Protein AF-A0AA42B643-F1 (afdb_monomer)

pLDDT: mean 81.71, std 16.66, range [45.47, 95.75]

InterPro domains:
  IPR047937 EexN-like lipoprotein [NF033894] (2-63)

Structure (mmCIF, N/CA/C/O backbone):
data_AF-A0AA42B643-F1
#
_entry.id   AF-A0AA42B643-F1
#
loop_
_atom_site.group_PDB
_atom_site.id
_atom_site.type_symbol
_atom_site.label_atom_id
_atom_site.label_alt_id
_atom_site.label_comp_id
_atom_site.label_asym_id
_atom_site.label_entity_id
_atom_site.label_seq_id
_atom_site.pdbx_PDB_ins_code
_atom_site.Cartn_x
_atom_site.Cartn_y
_atom_site.Cartn_z
_atom_site.occupancy
_atom_site.B_iso_or_equiv
_atom_site.auth_seq_id
_atom_site.auth_comp_id
_atom_site.auth_asym_id
_atom_site.auth_atom_id
_atom_site.pdbx_PDB_model_num
ATOM 1 N N . MET A 1 1 ? -55.110 3.659 1.283 1.00 45.47 1 MET A N 1
ATOM 2 C CA . MET A 1 1 ? -54.121 4.053 0.256 1.00 45.47 1 MET A CA 1
ATOM 3 C C . MET A 1 1 ? -52.732 3.653 0.741 1.00 45.47 1 MET A C 1
ATOM 5 O O . MET A 1 1 ? -52.326 4.096 1.805 1.00 45.47 1 MET A O 1
ATOM 9 N N . LYS A 1 2 ? -52.063 2.742 0.024 1.00 51.00 2 LYS A N 1
ATOM 10 C CA . LYS A 1 2 ? -50.719 2.223 0.326 1.00 51.00 2 LYS A CA 1
ATOM 11 C C . LYS A 1 2 ? -49.671 3.253 -0.094 1.00 51.00 2 LYS A C 1
ATOM 13 O O . LYS A 1 2 ? -49.528 3.495 -1.285 1.00 51.00 2 LYS A O 1
ATOM 18 N N . LYS A 1 3 ? -48.958 3.845 0.864 1.00 55.19 3 LYS A N 1
ATOM 19 C CA . LYS A 1 3 ? -47.701 4.578 0.631 1.00 55.19 3 LYS A CA 1
ATOM 20 C C . LYS A 1 3 ? -46.735 4.312 1.785 1.00 55.19 3 LYS A C 1
ATOM 22 O O . LYS A 1 3 ? -46.301 5.212 2.487 1.00 55.19 3 LYS A O 1
ATOM 27 N N . LEU A 1 4 ? -46.469 3.033 2.010 1.00 61.44 4 LEU A N 1
ATOM 28 C CA . LEU A 1 4 ? -45.290 2.561 2.722 1.00 61.44 4 LEU A CA 1
ATOM 29 C C . LEU A 1 4 ? -44.431 1.876 1.663 1.00 61.44 4 LEU A C 1
ATOM 31 O O . LEU A 1 4 ? -44.994 1.210 0.797 1.00 61.44 4 LEU A O 1
ATOM 35 N N . LEU A 1 5 ? -43.111 2.017 1.782 1.00 58.69 5 LEU A N 1
ATOM 36 C CA . LEU A 1 5 ? -42.064 1.462 0.909 1.00 58.69 5 LEU A CA 1
ATOM 37 C C . LEU A 1 5 ? -41.591 2.399 -0.211 1.00 58.69 5 LEU A C 1
ATOM 39 O O . LEU A 1 5 ? -41.797 2.162 -1.394 1.00 58.69 5 LEU A O 1
ATOM 43 N N . ALA A 1 6 ? -40.849 3.427 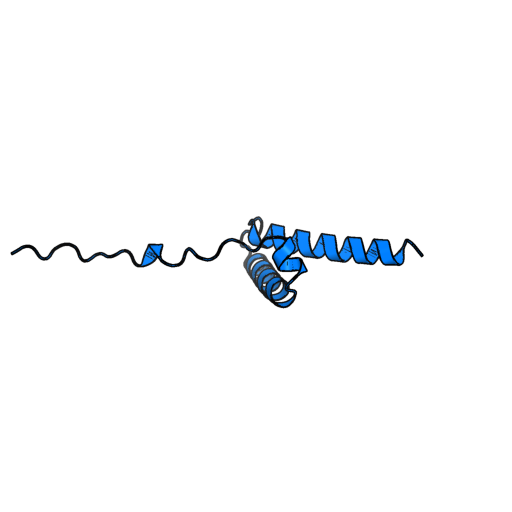0.190 1.00 57.88 6 ALA A N 1
ATOM 44 C CA . ALA A 1 6 ? -39.715 3.906 -0.598 1.00 57.88 6 ALA A CA 1
ATOM 45 C C . ALA A 1 6 ? -38.481 4.049 0.314 1.00 57.88 6 ALA A C 1
ATOM 47 O O . ALA A 1 6 ? -37.774 5.047 0.288 1.00 57.88 6 ALA A O 1
ATOM 48 N N . LEU A 1 7 ? -38.242 3.040 1.160 1.00 61.47 7 LEU A N 1
ATOM 49 C CA . LEU A 1 7 ? -36.918 2.781 1.727 1.00 61.47 7 LEU A CA 1
ATOM 50 C C . LEU A 1 7 ? -36.119 2.066 0.636 1.00 61.47 7 LEU A C 1
ATOM 52 O O . LEU A 1 7 ? -36.024 0.843 0.625 1.00 61.47 7 LEU A O 1
ATOM 56 N N . VAL A 1 8 ? -35.632 2.828 -0.342 1.00 60.41 8 VAL A N 1
ATOM 57 C CA . VAL A 1 8 ? -34.628 2.327 -1.282 1.00 60.41 8 VAL A CA 1
ATOM 58 C C . VAL A 1 8 ? -33.294 2.405 -0.542 1.00 60.41 8 VAL A C 1
ATOM 60 O O . VAL A 1 8 ? -32.865 3.511 -0.207 1.00 60.41 8 VAL A O 1
ATOM 63 N N . PRO A 1 9 ? -32.636 1.276 -0.232 1.00 58.75 9 PRO A N 1
ATOM 64 C CA . PRO A 1 9 ? -31.332 1.309 0.395 1.00 58.75 9 PRO A CA 1
ATOM 65 C C . PRO A 1 9 ? -30.326 1.753 -0.670 1.00 58.75 9 PRO A C 1
ATOM 67 O O . PRO A 1 9 ? -29.742 0.934 -1.375 1.00 58.75 9 PRO A O 1
ATOM 70 N N . LEU A 1 10 ? -30.079 3.063 -0.764 1.00 54.56 10 LEU A N 1
ATOM 71 C CA . LEU A 1 10 ? -28.923 3.598 -1.497 1.00 54.56 10 LEU A CA 1
ATOM 72 C C . LEU A 1 10 ? -27.581 3.103 -0.911 1.00 54.56 10 LEU A C 1
ATOM 74 O O . LEU A 1 10 ? -26.533 3.331 -1.502 1.00 54.56 10 LEU A O 1
ATOM 78 N N . ALA A 1 11 ? -27.609 2.381 0.213 1.00 58.38 11 ALA A N 1
ATOM 79 C CA . ALA A 1 11 ? -26.449 1.769 0.852 1.00 58.38 11 ALA A CA 1
ATOM 80 C C . ALA A 1 11 ? -25.793 0.629 0.043 1.00 58.38 11 ALA A C 1
ATOM 82 O O . ALA A 1 11 ? -24.699 0.206 0.397 1.00 58.38 11 ALA A O 1
ATOM 83 N N . LEU A 1 12 ? -26.422 0.133 -1.032 1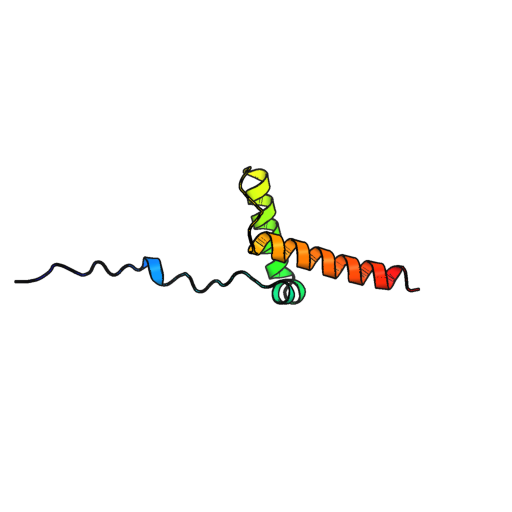.00 54.31 12 LEU A N 1
ATOM 84 C CA . LEU A 1 12 ? -25.894 -0.980 -1.839 1.00 54.31 12 LEU A CA 1
ATOM 85 C C . LEU A 1 12 ? -25.285 -0.561 -3.188 1.00 54.31 12 LEU A C 1
ATOM 87 O O . LEU A 1 12 ? -24.815 -1.419 -3.925 1.00 54.31 12 LEU A O 1
ATOM 91 N N . LEU A 1 13 ? -25.271 0.733 -3.529 1.00 51.66 13 LEU A N 1
ATOM 92 C CA . LEU A 1 13 ? -24.808 1.206 -4.845 1.00 51.66 13 LEU A CA 1
ATOM 93 C C . LEU A 1 13 ? -23.353 1.719 -4.871 1.00 51.66 13 LEU A C 1
ATOM 95 O O . LEU A 1 13 ? -22.918 2.223 -5.901 1.00 51.66 13 LEU A O 1
ATOM 99 N N . LEU A 1 14 ? -22.584 1.581 -3.782 1.00 49.00 14 LEU A N 1
ATOM 100 C CA . LEU A 1 14 ? -21.188 2.058 -3.705 1.00 49.00 14 LEU A CA 1
ATOM 101 C C . LEU A 1 14 ? -20.143 0.964 -3.425 1.00 49.00 14 LEU A C 1
ATOM 103 O O . LEU A 1 14 ? -19.001 1.284 -3.115 1.00 49.00 14 LEU A O 1
ATOM 107 N N . THR A 1 15 ? -20.473 -0.323 -3.561 1.00 50.16 15 THR A N 1
ATOM 108 C CA . THR A 1 15 ? -19.465 -1.400 -3.451 1.00 50.16 15 THR A CA 1
ATOM 109 C C . THR A 1 15 ? -18.727 -1.685 -4.762 1.00 50.16 15 THR A C 1
ATOM 111 O O . THR A 1 15 ? -17.956 -2.637 -4.836 1.00 50.16 15 THR A O 1
ATOM 114 N N . ALA A 1 16 ? -18.879 -0.833 -5.781 1.00 50.47 16 ALA A N 1
ATOM 115 C CA . ALA A 1 16 ? -17.987 -0.816 -6.940 1.00 50.47 16 ALA A CA 1
ATOM 116 C C . ALA A 1 16 ? -16.631 -0.171 -6.577 1.00 50.47 16 ALA A C 1
ATOM 118 O O . ALA A 1 16 ? -16.244 0.847 -7.132 1.00 50.47 16 ALA A O 1
ATOM 119 N N . CYS A 1 17 ? -15.927 -0.751 -5.610 1.00 54.03 17 CYS A N 1
ATOM 120 C CA . CYS A 1 17 ? -14.514 -0.512 -5.341 1.00 54.03 17 CYS A CA 1
ATOM 121 C C . CYS A 1 17 ? -13.954 -1.856 -4.889 1.00 54.03 17 CYS A C 1
ATOM 123 O O . CYS A 1 17 ? -13.859 -2.136 -3.695 1.00 54.03 17 CYS A O 1
ATOM 125 N N . GLY A 1 18 ? -13.674 -2.727 -5.859 1.00 63.62 18 GLY A N 1
ATOM 126 C CA . GLY A 1 18 ? -12.827 -3.881 -5.592 1.00 63.62 18 GLY A CA 1
ATOM 127 C C . GLY A 1 18 ? -11.498 -3.382 -5.032 1.00 63.62 18 GLY A C 1
ATOM 128 O O . GLY A 1 18 ? -10.974 -2.363 -5.491 1.00 63.62 18 GLY A O 1
ATOM 129 N N . THR A 1 19 ? -10.996 -4.057 -4.002 1.00 81.94 19 THR A N 1
ATOM 130 C CA . THR A 1 19 ? -9.648 -3.826 -3.490 1.00 81.94 19 THR A CA 1
ATOM 131 C C . THR A 1 19 ? -8.666 -3.869 -4.659 1.00 81.94 19 THR A C 1
ATOM 133 O O . THR A 1 19 ? -8.701 -4.812 -5.446 1.00 81.94 19 THR A O 1
ATOM 136 N N . ALA A 1 20 ? -7.819 -2.847 -4.792 1.00 86.19 20 ALA A N 1
ATOM 137 C CA . ALA A 1 20 ? -6.807 -2.827 -5.841 1.00 86.19 20 ALA A CA 1
ATOM 138 C C . ALA A 1 20 ? -5.897 -4.056 -5.705 1.00 86.19 20 ALA A C 1
ATOM 140 O O . ALA A 1 20 ? -5.410 -4.356 -4.610 1.00 86.19 20 ALA A O 1
ATOM 141 N N . THR A 1 21 ? -5.694 -4.765 -6.807 1.00 91.94 21 THR A N 1
ATOM 142 C CA . THR A 1 21 ? -4.776 -5.904 -6.890 1.00 91.94 21 THR A CA 1
ATOM 143 C C . THR A 1 21 ? -3.322 -5.438 -6.834 1.00 91.94 21 THR A C 1
ATOM 145 O O . THR A 1 21 ? -3.023 -4.257 -7.017 1.00 91.94 21 THR A O 1
ATOM 148 N N . VAL A 1 22 ? -2.402 -6.362 -6.560 1.00 93.06 22 VAL A N 1
ATOM 149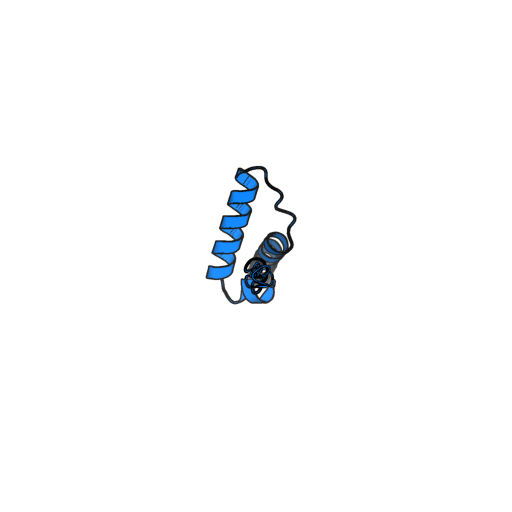 C CA . VAL A 1 22 ? -0.962 -6.066 -6.510 1.00 93.06 22 VAL A CA 1
ATOM 150 C C . VAL A 1 22 ? -0.476 -5.524 -7.855 1.00 93.06 22 VAL A C 1
ATOM 152 O O . VAL A 1 22 ? 0.244 -4.529 -7.893 1.00 93.06 22 VAL A O 1
ATOM 155 N N . GLU A 1 23 ? -0.912 -6.133 -8.954 1.00 93.62 23 GLU A N 1
ATOM 156 C CA . GLU A 1 23 ? -0.534 -5.769 -10.317 1.00 93.62 23 GLU A CA 1
ATOM 157 C C . GLU A 1 23 ? -0.995 -4.350 -10.664 1.00 93.62 23 GLU A C 1
ATOM 159 O O . GLU A 1 23 ? -0.189 -3.540 -11.114 1.00 93.62 23 GLU A O 1
ATOM 164 N N . GLU A 1 24 ? -2.246 -4.000 -10.352 1.00 92.44 24 GLU A N 1
ATOM 165 C CA . GLU A 1 24 ? -2.759 -2.639 -10.564 1.00 92.44 24 GLU A CA 1
ATOM 166 C C . GLU A 1 24 ? -1.969 -1.581 -9.783 1.00 92.44 24 GLU A C 1
ATOM 168 O O . GLU A 1 24 ? -1.843 -0.446 -10.232 1.00 92.44 24 GLU A O 1
ATOM 173 N N . LEU A 1 25 ? -1.466 -1.927 -8.597 1.00 93.81 25 LEU A N 1
ATOM 174 C CA . LEU A 1 25 ? -0.677 -1.019 -7.762 1.00 93.81 25 LEU A CA 1
ATOM 175 C C . LEU A 1 25 ? 0.775 -0.893 -8.245 1.00 93.81 25 LEU A C 1
ATOM 177 O O . LEU A 1 25 ? 1.409 0.131 -8.004 1.00 93.81 25 LEU A O 1
ATOM 181 N N . ILE A 1 26 ? 1.310 -1.914 -8.916 1.00 93.38 26 ILE A N 1
ATOM 182 C CA . ILE A 1 26 ? 2.611 -1.839 -9.595 1.00 93.38 26 ILE A CA 1
ATOM 183 C C . ILE A 1 26 ? 2.496 -0.983 -10.864 1.00 93.38 26 ILE A C 1
ATOM 185 O O . ILE A 1 26 ? 3.397 -0.197 -11.154 1.00 93.38 26 ILE A O 1
ATOM 189 N N . GLU A 1 27 ? 1.401 -1.128 -11.612 1.00 94.62 27 GLU A N 1
ATOM 190 C CA . GLU A 1 27 ? 1.153 -0.397 -12.859 1.00 94.62 27 GLU A CA 1
ATOM 191 C C . GLU A 1 27 ? 0.784 1.079 -12.632 1.00 94.62 27 GLU A C 1
ATOM 193 O O . GLU A 1 27 ? 1.145 1.928 -13.448 1.00 94.62 27 GLU A O 1
ATOM 198 N N . ASP A 1 28 ? 0.105 1.398 -11.524 1.00 93.69 28 ASP A N 1
ATOM 199 C CA . ASP A 1 28 ? -0.310 2.757 -11.161 1.00 93.69 28 ASP A CA 1
ATOM 200 C C . ASP A 1 28 ? 0.338 3.218 -9.832 1.00 93.69 28 ASP A C 1
ATOM 202 O O . ASP A 1 28 ? -0.205 2.988 -8.739 1.00 93.69 28 ASP A O 1
ATOM 206 N N . PRO A 1 29 ? 1.491 3.914 -9.894 1.00 89.50 29 PRO A N 1
ATOM 207 C CA . PRO A 1 29 ? 2.191 4.389 -8.704 1.00 89.50 29 PRO A CA 1
ATOM 208 C C . PRO A 1 29 ? 1.412 5.461 -7.927 1.00 89.50 29 PRO A C 1
ATOM 210 O O . PRO A 1 29 ? 1.574 5.561 -6.708 1.00 89.50 29 PRO A O 1
ATOM 213 N N . ASP A 1 30 ? 0.537 6.233 -8.582 1.00 93.50 30 ASP A N 1
ATOM 214 C CA . ASP A 1 30 ? -0.302 7.229 -7.906 1.00 93.50 30 ASP A CA 1
ATOM 215 C C . ASP A 1 30 ? -1.377 6.538 -7.059 1.00 93.50 30 ASP A C 1
ATOM 217 O O . ASP A 1 30 ? -1.686 6.965 -5.938 1.00 93.50 30 ASP A O 1
ATOM 221 N N . LYS A 1 31 ? -1.944 5.440 -7.569 1.00 92.75 31 LYS A N 1
ATOM 222 C CA . LYS A 1 31 ? -2.882 4.590 -6.827 1.00 92.75 31 LYS A CA 1
ATOM 223 C C . LYS A 1 31 ? -2.190 3.930 -5.638 1.00 92.75 31 LYS A C 1
ATOM 225 O O . LYS A 1 31 ? -2.735 3.970 -4.532 1.00 92.75 31 LYS A O 1
ATOM 230 N N . LEU A 1 32 ? -0.974 3.414 -5.818 1.00 94.12 32 LEU A N 1
ATOM 231 C CA . LEU A 1 32 ? -0.179 2.871 -4.717 1.00 94.12 32 LEU A CA 1
ATOM 232 C C . LEU A 1 32 ? 0.136 3.915 -3.645 1.00 94.12 32 LEU A C 1
ATOM 234 O O . LEU A 1 32 ? -0.026 3.624 -2.460 1.00 94.12 32 LEU A O 1
ATOM 238 N N . ALA A 1 33 ? 0.530 5.131 -4.028 1.00 93.81 33 ALA A N 1
ATOM 239 C CA . ALA A 1 33 ? 0.821 6.201 -3.077 1.00 93.81 33 ALA A CA 1
ATOM 240 C C . ALA A 1 33 ? -0.394 6.514 -2.188 1.00 93.81 33 ALA A C 1
ATOM 242 O O . ALA A 1 33 ? -0.263 6.578 -0.965 1.00 93.81 33 ALA A O 1
ATOM 243 N N . LYS A 1 34 ? -1.588 6.613 -2.785 1.00 94.50 34 LYS A N 1
ATOM 244 C CA . LYS A 1 34 ? -2.847 6.848 -2.056 1.00 94.50 34 LYS A CA 1
ATOM 245 C C . LYS A 1 34 ? -3.183 5.717 -1.093 1.00 94.50 34 LYS A C 1
ATOM 247 O O . LYS A 1 34 ? -3.554 5.972 0.054 1.00 94.50 34 LYS A O 1
ATOM 252 N N . VAL A 1 35 ? -3.060 4.466 -1.541 1.00 93.62 35 VAL A N 1
ATOM 253 C CA . VAL A 1 35 ? -3.314 3.305 -0.679 1.00 93.62 35 VAL A CA 1
ATOM 254 C C . VAL A 1 35 ? -2.308 3.270 0.473 1.00 93.62 35 VAL A C 1
ATOM 256 O O . VAL A 1 35 ? -2.694 3.089 1.626 1.00 93.62 35 VAL A O 1
ATOM 259 N N . ASN A 1 36 ? -1.032 3.525 0.198 1.00 94.31 36 ASN A N 1
ATOM 260 C CA . ASN A 1 36 ? 0.010 3.530 1.216 1.00 94.31 36 ASN A CA 1
ATOM 261 C C . ASN A 1 36 ? -0.165 4.667 2.241 1.00 94.31 36 ASN A C 1
ATOM 263 O O . ASN A 1 36 ? 0.010 4.447 3.441 1.00 94.31 36 ASN A O 1
ATOM 267 N N . GLU A 1 37 ? -0.568 5.865 1.809 1.00 95.62 37 GLU A N 1
ATOM 268 C CA . GLU A 1 37 ? -0.908 6.984 2.698 1.00 95.62 37 GLU A CA 1
ATOM 269 C C . GLU A 1 37 ? -2.093 6.631 3.608 1.00 95.62 37 GLU A C 1
ATOM 271 O O . GLU A 1 37 ? -2.045 6.843 4.825 1.00 95.62 37 GLU A O 1
ATOM 276 N N . LYS A 1 38 ? -3.139 6.021 3.042 1.00 93.31 38 LYS A N 1
ATOM 277 C CA . LYS A 1 38 ? -4.296 5.528 3.796 1.00 93.31 38 LYS A CA 1
ATOM 278 C C . LYS A 1 38 ? -3.882 4.492 4.840 1.00 93.31 38 LYS A C 1
ATOM 280 O O . LYS A 1 38 ? -4.254 4.628 6.005 1.00 93.31 38 LYS A O 1
ATOM 285 N N . CYS A 1 39 ? -3.091 3.492 4.460 1.00 94.06 39 CYS A N 1
ATOM 286 C CA . CYS A 1 39 ? -2.603 2.460 5.376 1.00 94.06 39 CYS A CA 1
ATOM 287 C C . CYS A 1 39 ? -1.717 3.050 6.481 1.00 94.06 39 CYS A C 1
ATOM 289 O O . CYS A 1 39 ? -1.892 2.720 7.654 1.00 94.06 39 CYS A O 1
ATOM 291 N N . SER A 1 40 ? -0.842 3.998 6.140 1.00 94.44 40 SER A N 1
ATOM 292 C CA . SER A 1 40 ? -0.014 4.732 7.107 1.00 94.44 40 SER A CA 1
ATOM 293 C C . SER A 1 40 ? -0.870 5.533 8.091 1.00 94.44 40 SER A C 1
ATOM 295 O O . SER A 1 40 ? -0.630 5.523 9.297 1.00 94.44 40 SER A O 1
ATOM 297 N N . THR A 1 41 ? -1.930 6.174 7.599 1.00 95.62 41 THR A N 1
ATOM 298 C CA . THR A 1 41 ? -2.883 6.923 8.423 1.00 95.62 41 THR A CA 1
ATOM 299 C C . THR A 1 41 ? -3.638 6.009 9.384 1.00 95.62 41 THR A C 1
ATOM 301 O O . THR A 1 41 ? -3.760 6.326 10.566 1.00 95.62 41 THR A O 1
ATOM 304 N N . LEU A 1 42 ? -4.114 4.852 8.912 1.00 93.50 42 LEU A N 1
ATOM 305 C CA . LEU A 1 42 ? -4.760 3.845 9.758 1.00 93.50 42 LEU A CA 1
ATOM 306 C C . LEU A 1 42 ? -3.807 3.344 10.849 1.00 93.50 42 LEU A C 1
ATOM 308 O O . LEU A 1 42 ? -4.203 3.280 12.011 1.00 93.50 42 LEU A O 1
ATOM 312 N N . MET A 1 43 ? -2.547 3.079 10.501 1.00 93.94 43 MET A N 1
ATOM 313 C CA . MET A 1 43 ? -1.519 2.666 11.456 1.00 93.94 43 MET A CA 1
ATOM 314 C C . MET A 1 43 ? -1.280 3.725 12.540 1.00 93.94 43 MET A C 1
ATOM 316 O O . MET A 1 43 ? -1.298 3.395 13.724 1.00 93.94 43 MET A O 1
ATOM 320 N N . MET A 1 44 ? -1.128 5.000 12.164 1.00 95.75 44 MET A N 1
ATOM 321 C CA . MET A 1 44 ? -0.969 6.107 13.121 1.00 95.75 44 MET A CA 1
ATOM 322 C C . MET A 1 44 ? -2.186 6.273 14.038 1.00 95.75 44 MET A C 1
ATOM 324 O O . MET A 1 44 ? -2.049 6.671 15.191 1.00 95.75 44 MET A O 1
ATOM 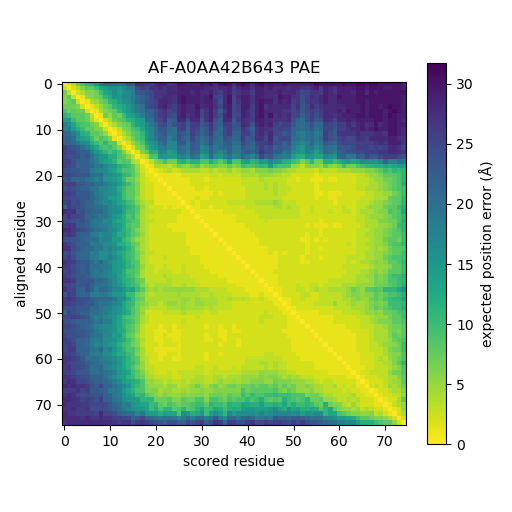328 N N . GLN A 1 45 ? -3.378 5.944 13.542 1.00 95.38 45 GLN A N 1
ATOM 329 C CA . GLN A 1 45 ? -4.613 5.936 14.326 1.00 95.38 45 GLN A CA 1
ATOM 330 C C . GLN A 1 45 ? -4.764 4.685 15.211 1.00 95.38 45 GLN A C 1
ATOM 332 O O . GLN A 1 45 ? -5.787 4.547 15.880 1.00 95.38 45 GLN A O 1
ATOM 337 N N . GLY A 1 46 ? -3.799 3.757 15.202 1.00 95.44 46 GLY A N 1
ATOM 338 C CA . GLY A 1 46 ? -3.884 2.482 15.918 1.00 95.44 46 GLY A CA 1
ATOM 339 C C . GLY A 1 46 ? -4.950 1.533 15.356 1.00 95.44 46 GLY A C 1
ATOM 340 O O . GLY A 1 46 ? -5.424 0.648 16.065 1.00 95.44 46 GLY A O 1
ATOM 341 N N . LYS A 1 47 ? -5.372 1.732 14.102 1.00 93.56 47 LYS A N 1
ATOM 342 C CA . LYS A 1 47 ? -6.363 0.893 13.419 1.00 93.56 47 LYS A CA 1
ATOM 343 C C . LYS A 1 47 ? -5.694 -0.292 12.732 1.00 93.56 47 LYS A C 1
ATOM 345 O O . LYS A 1 47 ? -4.51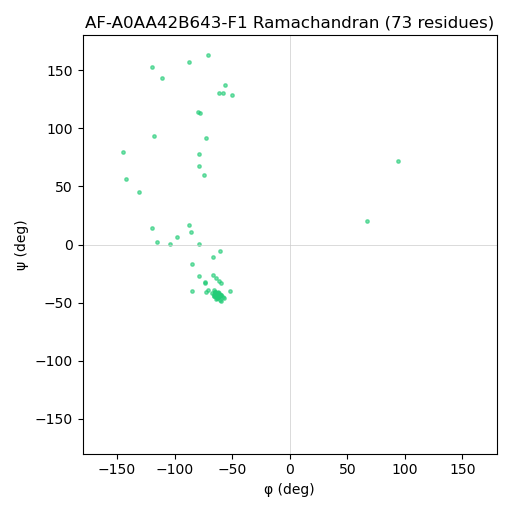7 -0.249 12.380 1.00 93.56 47 LYS A O 1
ATOM 350 N N . ASN A 1 48 ? -6.4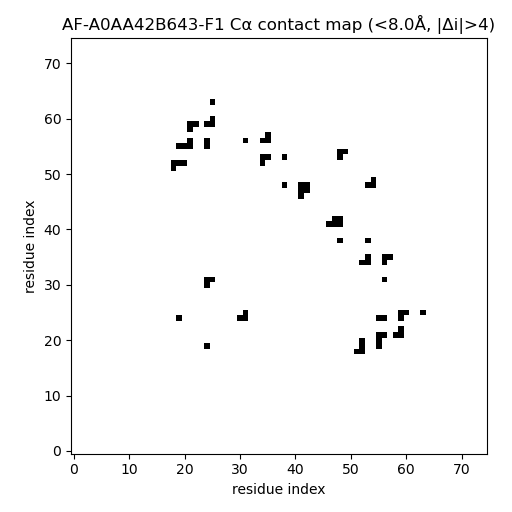83 -1.344 12.511 1.00 89.31 48 ASN A N 1
ATOM 351 C CA . ASN A 1 48 ? -6.011 -2.524 11.800 1.00 89.31 48 ASN A CA 1
ATOM 352 C C . ASN A 1 48 ? -5.582 -2.165 10.368 1.00 89.31 48 ASN A C 1
ATOM 354 O O . ASN A 1 48 ? -6.334 -1.528 9.630 1.00 89.31 48 ASN A O 1
ATOM 358 N N . THR A 1 49 ? -4.384 -2.608 9.998 1.00 92.94 49 THR A N 1
ATOM 359 C CA . THR A 1 49 ? -3.824 -2.514 8.642 1.00 92.94 49 THR A CA 1
ATOM 360 C C . THR A 1 49 ? -3.618 -3.885 8.009 1.00 92.94 49 THR A C 1
ATOM 362 O O . THR A 1 49 ? -3.169 -3.961 6.873 1.00 92.94 49 THR A O 1
ATOM 365 N N . ASP A 1 50 ? -3.992 -4.968 8.696 1.00 92.50 50 ASP A N 1
ATOM 366 C CA . ASP A 1 50 ? -4.089 -6.299 8.102 1.00 92.50 50 ASP A CA 1
ATOM 367 C C . ASP A 1 50 ? -5.402 -6.408 7.315 1.00 92.50 50 ASP A C 1
ATOM 369 O O . ASP A 1 50 ? -6.375 -7.046 7.722 1.00 92.50 50 ASP A O 1
ATOM 373 N N . THR A 1 51 ? -5.465 -5.642 6.231 1.00 91.00 51 THR A N 1
ATOM 374 C CA . THR A 1 51 ? -6.549 -5.639 5.254 1.00 91.00 51 THR A CA 1
ATOM 375 C C . THR A 1 51 ? -5.973 -6.016 3.900 1.00 91.00 51 THR A C 1
ATOM 377 O O . THR A 1 51 ? -4.804 -5.753 3.621 1.00 91.00 51 THR A O 1
ATOM 380 N N . GLU A 1 52 ? -6.795 -6.609 3.036 1.00 92.50 52 GLU A N 1
ATOM 381 C CA . GLU A 1 52 ? -6.387 -6.992 1.679 1.00 92.50 52 GLU A CA 1
ATOM 382 C C . GLU A 1 52 ? -5.744 -5.817 0.921 1.00 92.50 52 GLU A C 1
ATOM 384 O O . GLU A 1 52 ? -4.705 -5.972 0.298 1.00 92.50 52 GLU A O 1
ATOM 389 N N . GLU A 1 53 ? -6.284 -4.607 1.074 1.00 90.94 53 GLU A N 1
ATOM 390 C CA . GLU A 1 53 ? -5.786 -3.394 0.418 1.00 90.94 53 GLU A CA 1
ATOM 391 C C . GLU A 1 53 ? -4.367 -3.010 0.869 1.00 90.94 53 GLU A C 1
ATOM 393 O O . GLU A 1 53 ? -3.491 -2.754 0.042 1.00 90.94 53 GLU A O 1
ATOM 398 N N . CYS A 1 54 ? -4.113 -3.011 2.180 1.00 93.81 54 CYS A N 1
ATOM 399 C CA . CYS A 1 54 ? -2.797 -2.688 2.727 1.00 93.81 54 CYS A CA 1
ATOM 400 C C . CYS A 1 54 ? -1.784 -3.815 2.500 1.00 93.81 54 CYS A C 1
ATOM 402 O O . CYS A 1 54 ? -0.603 -3.548 2.269 1.00 93.81 54 CYS A O 1
ATOM 404 N N . ASN A 1 55 ? -2.244 -5.066 2.514 1.00 95.62 55 ASN A N 1
ATOM 405 C CA . ASN A 1 55 ? -1.423 -6.224 2.189 1.00 95.62 55 ASN A CA 1
ATOM 406 C C . ASN A 1 55 ? -1.000 -6.203 0.714 1.00 95.62 55 ASN A C 1
ATOM 408 O O . ASN A 1 55 ? 0.187 -6.371 0.435 1.00 95.62 55 ASN A O 1
ATOM 412 N N . ASN A 1 56 ? -1.916 -5.888 -0.206 1.00 94.81 56 ASN A N 1
ATOM 413 C CA . ASN A 1 56 ? -1.618 -5.760 -1.632 1.00 94.81 56 ASN A CA 1
ATOM 414 C C . ASN A 1 56 ? -0.642 -4.609 -1.908 1.00 94.81 56 ASN A C 1
ATOM 416 O O . ASN A 1 56 ? 0.314 -4.781 -2.661 1.00 94.81 56 ASN A O 1
ATOM 420 N N . ALA A 1 57 ? -0.815 -3.455 -1.254 1.00 93.88 57 ALA A N 1
ATOM 421 C CA . ALA A 1 57 ? 0.125 -2.340 -1.375 1.00 93.88 57 ALA A CA 1
ATOM 422 C C . ALA A 1 57 ? 1.524 -2.684 -0.853 1.00 93.88 57 ALA A C 1
ATOM 424 O O . ALA A 1 57 ? 2.526 -2.347 -1.486 1.00 93.88 57 ALA A O 1
ATOM 425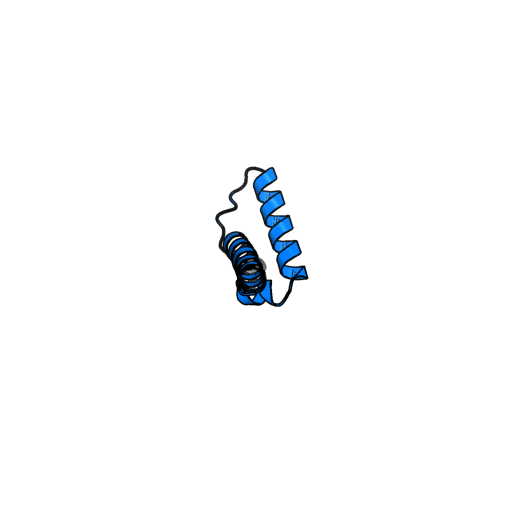 N N . ARG A 1 58 ? 1.612 -3.393 0.278 1.00 94.81 58 ARG A N 1
ATOM 426 C CA . ARG A 1 58 ? 2.898 -3.838 0.825 1.00 94.81 58 ARG A CA 1
ATOM 427 C C . ARG A 1 58 ? 3.589 -4.834 -0.102 1.00 94.81 58 ARG A C 1
ATOM 429 O O . ARG A 1 58 ? 4.797 -4.739 -0.303 1.00 94.81 58 ARG A O 1
ATOM 436 N N . GLU A 1 59 ? 2.830 -5.752 -0.686 1.00 95.75 59 GLU A N 1
ATOM 437 C CA . GLU A 1 59 ? 3.352 -6.717 -1.649 1.00 95.75 59 GLU A CA 1
ATOM 438 C C . GLU A 1 59 ? 3.835 -6.036 -2.938 1.00 95.75 59 GLU A C 1
ATOM 440 O O . GLU A 1 59 ? 4.942 -6.316 -3.394 1.00 95.75 59 GLU A O 1
ATOM 445 N N . ALA A 1 60 ? 3.087 -5.063 -3.466 1.00 94.75 60 ALA A N 1
ATOM 446 C CA . ALA A 1 60 ? 3.505 -4.271 -4.624 1.00 94.75 60 ALA A CA 1
ATOM 447 C C . ALA A 1 60 ? 4.853 -3.566 -4.377 1.00 94.75 60 ALA A C 1
ATOM 449 O O . ALA A 1 60 ? 5.769 -3.650 -5.200 1.00 94.75 60 ALA A O 1
ATOM 450 N N . ILE A 1 61 ? 5.018 -2.937 -3.206 1.00 92.56 61 ILE A N 1
ATOM 451 C CA . ILE A 1 61 ? 6.282 -2.304 -2.790 1.00 92.56 61 ILE A CA 1
ATOM 452 C C . ILE A 1 61 ? 7.416 -3.338 -2.699 1.00 92.56 61 ILE A C 1
ATOM 454 O O . ILE A 1 61 ? 8.527 -3.085 -3.181 1.00 92.56 61 ILE A O 1
ATOM 458 N N . ASN A 1 62 ? 7.155 -4.511 -2.114 1.00 93.62 62 ASN A N 1
ATOM 459 C CA . ASN A 1 62 ? 8.141 -5.588 -2.001 1.00 93.62 62 ASN A CA 1
ATOM 460 C C . ASN A 1 62 ? 8.604 -6.089 -3.374 1.00 93.62 62 ASN A C 1
ATOM 462 O O . ASN A 1 62 ? 9.808 -6.256 -3.585 1.00 93.62 62 ASN A O 1
ATOM 466 N N . GLN A 1 63 ? 7.685 -6.301 -4.318 1.00 92.94 63 GLN A N 1
ATOM 467 C CA . GLN A 1 63 ? 8.024 -6.772 -5.661 1.00 92.94 63 GLN A CA 1
ATOM 468 C C . GLN A 1 63 ? 8.853 -5.744 -6.431 1.00 92.94 63 GLN A C 1
ATOM 470 O O . GLN A 1 63 ? 9.886 -6.096 -7.006 1.00 92.94 63 GLN A O 1
ATOM 475 N N . MET A 1 64 ? 8.471 -4.465 -6.378 1.00 88.19 64 MET A N 1
ATOM 476 C CA . MET A 1 64 ? 9.247 -3.384 -6.992 1.00 88.19 64 MET A CA 1
ATOM 477 C C . MET A 1 64 ? 10.662 -3.299 -6.413 1.00 88.19 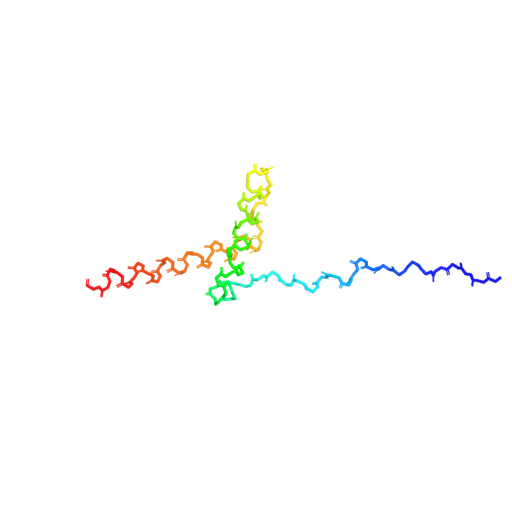64 MET A C 1
ATOM 479 O O . MET A 1 64 ? 11.639 -3.220 -7.161 1.00 88.19 64 MET A O 1
ATOM 483 N N . THR A 1 65 ? 10.788 -3.406 -5.089 1.00 88.81 65 THR A N 1
ATOM 484 C CA . THR A 1 65 ? 12.085 -3.369 -4.401 1.00 88.81 65 THR A CA 1
ATOM 485 C C . THR A 1 65 ? 12.932 -4.6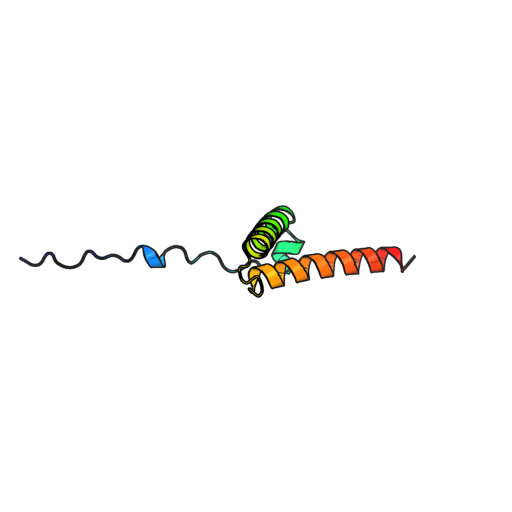01 -4.732 1.00 88.81 65 THR A C 1
ATOM 487 O O . THR A 1 65 ? 14.125 -4.477 -5.004 1.00 88.81 65 THR A O 1
ATOM 490 N N . SER A 1 66 ? 12.332 -5.794 -4.777 1.00 87.38 66 SER A N 1
ATOM 491 C CA . SER A 1 66 ? 13.024 -7.038 -5.142 1.00 87.38 66 SER A CA 1
ATOM 492 C C . SER A 1 66 ? 13.563 -6.987 -6.572 1.00 87.38 66 SER A C 1
ATOM 494 O O . SER A 1 66 ? 14.713 -7.356 -6.814 1.00 87.38 66 SER A O 1
ATOM 496 N N . ASN A 1 67 ? 12.769 -6.478 -7.517 1.00 82.88 67 ASN A N 1
ATOM 497 C CA . ASN A 1 67 ? 13.188 -6.312 -8.907 1.00 82.88 67 ASN A CA 1
ATOM 498 C C . ASN A 1 67 ? 14.329 -5.295 -9.037 1.00 82.88 67 ASN A C 1
ATOM 500 O O . ASN A 1 67 ? 15.303 -5.553 -9.746 1.00 82.88 67 ASN A O 1
ATOM 504 N N . MET A 1 68 ? 14.261 -4.188 -8.294 1.00 84.19 68 MET A N 1
ATOM 505 C CA . MET A 1 68 ? 15.334 -3.195 -8.242 1.00 84.19 68 MET A CA 1
ATOM 506 C C . MET A 1 68 ? 16.635 -3.784 -7.670 1.00 84.19 68 MET A C 1
ATOM 508 O O . MET A 1 68 ? 17.703 -3.606 -8.255 1.00 84.19 68 MET A O 1
ATOM 512 N N . LEU A 1 69 ? 16.554 -4.545 -6.572 1.00 84.56 69 LEU A N 1
ATOM 513 C CA . LEU A 1 69 ? 17.708 -5.204 -5.950 1.00 84.56 69 LEU A CA 1
ATOM 514 C C . LEU A 1 69 ? 18.330 -6.273 -6.853 1.00 84.56 69 LEU A C 1
ATOM 516 O O . LEU A 1 69 ? 19.551 -6.341 -6.956 1.00 84.56 69 LEU A O 1
ATOM 520 N N . LYS A 1 70 ? 17.520 -7.080 -7.547 1.00 78.31 70 LYS A N 1
ATOM 521 C CA . LYS A 1 70 ? 18.016 -8.055 -8.533 1.00 78.31 70 LYS A CA 1
ATOM 522 C C . LYS A 1 70 ? 18.730 -7.371 -9.697 1.00 78.31 70 LYS A C 1
ATOM 524 O O . LYS A 1 70 ? 19.781 -7.844 -10.114 1.00 78.31 70 LYS A O 1
ATOM 529 N N . GLY A 1 71 ? 18.202 -6.247 -10.184 1.00 79.19 71 GLY A N 1
ATOM 530 C CA . GLY A 1 71 ? 18.861 -5.441 -11.215 1.00 79.19 71 GLY A CA 1
ATOM 531 C C . GLY A 1 71 ? 20.199 -4.845 -10.760 1.00 79.19 71 GLY A C 1
ATOM 532 O O . GLY A 1 71 ? 21.088 -4.648 -11.584 1.00 79.19 71 GLY A O 1
ATOM 533 N N . PHE A 1 72 ? 20.356 -4.594 -9.457 1.00 76.38 72 PHE A N 1
ATOM 534 C CA . PHE A 1 72 ? 21.587 -4.066 -8.870 1.00 76.38 72 PHE A CA 1
ATOM 535 C C . PHE A 1 72 ? 22.627 -5.152 -8.544 1.00 76.38 72 PHE A C 1
ATOM 537 O O . PHE A 1 72 ? 23.811 -4.943 -8.778 1.00 76.38 72 PHE A O 1
ATOM 544 N N . LEU A 1 73 ? 22.201 -6.309 -8.025 1.00 78.94 73 LEU A N 1
ATOM 545 C CA . LEU A 1 73 ? 23.079 -7.427 -7.639 1.00 78.94 73 LEU A CA 1
ATOM 546 C C . LEU A 1 73 ? 23.441 -8.363 -8.804 1.00 78.94 73 LEU A C 1
ATOM 548 O O . LEU A 1 73 ? 24.365 -9.160 -8.682 1.00 78.94 73 LEU A O 1
ATOM 552 N N . GLY A 1 74 ? 22.698 -8.307 -9.911 1.00 61.06 74 GLY A N 1
ATOM 553 C CA . GLY A 1 74 ? 22.943 -9.092 -11.124 1.00 61.06 74 GLY A CA 1
ATOM 554 C C . GLY A 1 74 ? 23.918 -8.448 -12.116 1.00 61.06 74 GLY A C 1
ATOM 555 O O . GLY A 1 74 ? 23.911 -8.839 -13.284 1.00 61.06 74 GLY A O 1
ATOM 556 N N . LYS A 1 75 ? 24.702 -7.452 -11.687 1.00 48.97 75 LYS A N 1
ATOM 557 C CA . LYS A 1 75 ? 25.698 -6.742 -12.497 1.00 48.97 75 LYS A CA 1
ATOM 558 C C . LYS A 1 75 ? 27.092 -6.860 -11.896 1.00 48.97 75 LYS A C 1
ATOM 560 O O . LYS A 1 75 ? 27.196 -6.802 -10.653 1.00 48.97 75 LYS A O 1
#

Foldseek 3Di:
DDDDDPPPPPVPVPPPPDQDALVNCLVDVVLLVVLCVVLVVCVVVVHDSPDPNNVSSVVNVVVVVVVVVCVVVVD

Solvent-accessible surface area (backbone atoms only — not comparable to full-atom values): 4575 Å² total; per-residue (Å²): 134,92,86,80,84,84,83,69,72,73,84,70,77,72,73,88,64,74,70,61,50,38,65,58,32,60,77,31,60,70,60,29,51,54,50,47,52,51,38,51,52,33,46,77,70,73,41,89,49,95,39,71,50,42,49,22,46,51,49,26,54,50,52,55,51,51,53,52,48,50,66,59,70,75,106

Secondary structure (DSSP, 8-state):
---------GGGS----PPPPHHHHHH-HHHHHHHHHHHHHHHHTT----SHHHHHHHHHHHHHHHHHHHHHHT-

Radius of gyration: 19.44 Å; Cα contacts (8 Å, |Δi|>4): 38; chains: 1; bounding box: 80×16×29 Å

Organism: NCBI:txid1215918

Mean predicted aligned error: 10.74 Å

Sequence (75 aa):
MKKLLALVPLALLLTACGTATVEELIEDPDKLAKVNEKCSTLMMQGKNTDTEECNNAREAINQMTSNMLKGFLGK